Protein AF-A0AAE3F6D9-F1 (afdb_monomer_lite)

Structure (mmCIF, N/CA/C/O backbone):
data_AF-A0AAE3F6D9-F1
#
_entry.id   AF-A0AAE3F6D9-F1
#
loop_
_atom_site.group_PDB
_atom_site.id
_atom_site.type_symbol
_atom_site.label_atom_id
_atom_site.label_alt_id
_atom_site.label_comp_id
_atom_site.label_asym_id
_atom_site.label_entity_id
_atom_site.label_seq_id
_atom_site.pdbx_PDB_ins_code
_atom_site.Cartn_x
_atom_site.Cartn_y
_atom_site.Cartn_z
_atom_site.occupancy
_atom_site.B_iso_or_equiv
_atom_site.auth_seq_id
_atom_site.auth_comp_id
_atom_site.auth_asym_id
_atom_site.auth_atom_id
_atom_site.pdbx_PDB_model_num
ATOM 1 N N . VAL A 1 1 ? -9.288 4.871 9.925 1.00 94.38 1 VAL A N 1
ATOM 2 C CA . VAL A 1 1 ? -8.031 4.372 9.311 1.00 94.38 1 VAL A CA 1
ATOM 3 C C . VAL A 1 1 ? -6.888 5.349 9.489 1.00 94.38 1 VAL A C 1
ATOM 5 O O . VAL A 1 1 ? -6.092 5.087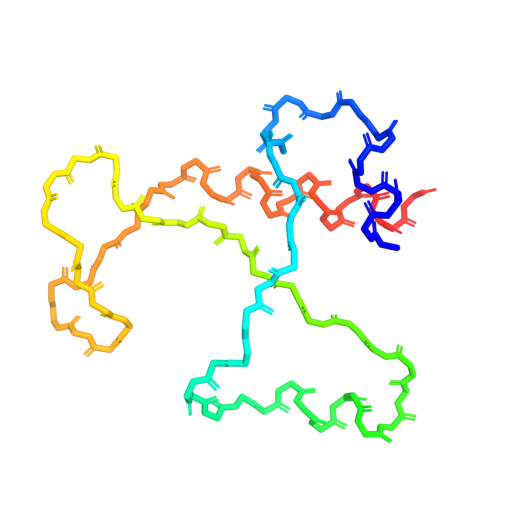 10.367 1.00 94.38 1 VAL A O 1
ATOM 8 N N . ALA A 1 2 ? -6.791 6.468 8.757 1.00 95.12 2 ALA A N 1
ATOM 9 C CA . ALA A 1 2 ? -5.620 7.355 8.875 1.00 95.12 2 ALA A CA 1
ATOM 10 C C . ALA A 1 2 ? -5.368 7.856 10.313 1.00 95.12 2 ALA A C 1
ATOM 12 O O . ALA A 1 2 ? -4.251 7.774 10.805 1.00 95.12 2 ALA A O 1
ATOM 13 N N . GLU A 1 3 ? -6.414 8.309 11.007 1.00 95.50 3 GLU A N 1
ATOM 14 C CA . GLU A 1 3 ? -6.334 8.691 12.425 1.00 95.50 3 GLU A CA 1
ATOM 15 C C . GLU A 1 3 ? -5.911 7.516 13.322 1.00 95.50 3 GLU A C 1
ATOM 17 O O . GLU A 1 3 ? -4.974 7.644 14.101 1.00 95.50 3 GLU A O 1
ATOM 22 N N . THR A 1 4 ? -6.536 6.346 13.148 1.00 96.56 4 THR A N 1
ATOM 23 C CA . THR A 1 4 ? -6.186 5.105 13.860 1.00 96.56 4 THR A CA 1
ATOM 24 C C . THR A 1 4 ? -4.705 4.760 13.706 1.00 96.56 4 THR A C 1
ATOM 26 O O . THR A 1 4 ? -4.031 4.501 14.695 1.00 96.56 4 THR A O 1
ATOM 29 N N . LEU A 1 5 ? -4.186 4.799 12.475 1.00 96.38 5 LEU A N 1
ATOM 30 C CA . LEU A 1 5 ? -2.792 4.479 12.179 1.00 96.38 5 LEU A CA 1
ATOM 31 C C . LEU A 1 5 ? -1.825 5.507 12.780 1.00 96.38 5 LEU A C 1
ATOM 33 O O . LEU A 1 5 ? -0.786 5.116 13.299 1.00 96.38 5 LEU A O 1
ATOM 37 N N . ASN A 1 6 ? -2.176 6.798 12.760 1.00 94.38 6 ASN A N 1
ATOM 38 C CA . ASN A 1 6 ? -1.359 7.849 13.374 1.00 94.38 6 ASN A CA 1
ATOM 39 C C . ASN A 1 6 ? -1.275 7.718 14.904 1.00 94.38 6 ASN A C 1
ATOM 41 O O . ASN A 1 6 ? -0.244 8.041 15.483 1.00 94.38 6 ASN A O 1
ATOM 45 N N . ASN A 1 7 ? -2.334 7.231 15.553 1.00 94.56 7 ASN A N 1
ATOM 46 C CA . ASN A 1 7 ? -2.404 7.136 17.014 1.00 94.56 7 ASN A CA 1
ATOM 47 C C . ASN A 1 7 ? -1.841 5.821 17.581 1.00 94.56 7 ASN A C 1
ATOM 49 O O . ASN A 1 7 ? -1.708 5.691 18.793 1.00 94.56 7 ASN A O 1
ATOM 53 N N . ALA A 1 8 ? -1.550 4.829 16.738 1.00 91.12 8 ALA A N 1
ATOM 54 C CA . ALA A 1 8 ? -1.203 3.482 17.189 1.00 91.12 8 ALA A CA 1
ATOM 55 C C . ALA A 1 8 ? 0.268 3.284 17.595 1.00 91.12 8 ALA A C 1
ATOM 57 O O . ALA A 1 8 ? 0.615 2.188 18.033 1.00 91.12 8 ALA A O 1
ATOM 58 N N . GLU A 1 9 ? 1.119 4.304 17.420 1.00 85.69 9 GLU A N 1
ATOM 59 C CA . GLU A 1 9 ? 2.547 4.310 17.797 1.00 85.69 9 GLU A CA 1
ATOM 60 C C . GLU A 1 9 ? 3.289 3.009 17.419 1.00 85.69 9 GLU A C 1
ATOM 62 O O . GLU A 1 9 ? 3.969 2.370 18.224 1.00 85.69 9 GLU A O 1
ATOM 67 N N . ARG A 1 10 ? 3.129 2.583 16.162 1.00 92.00 10 ARG A N 1
ATOM 68 C CA . ARG A 1 10 ? 3.715 1.356 15.613 1.00 92.00 10 ARG A CA 1
ATOM 69 C C . ARG A 1 10 ? 5.058 1.637 14.950 1.00 92.00 10 ARG A C 1
ATOM 71 O O . ARG A 1 10 ? 5.136 2.466 14.050 1.00 92.00 10 ARG A O 1
ATOM 78 N N . SER A 1 11 ? 6.113 0.923 15.348 1.00 92.75 11 SER A N 1
ATOM 79 C CA . SER A 1 11 ? 7.469 1.182 14.846 1.00 92.75 11 SER A CA 1
ATOM 80 C C . SER A 1 11 ? 7.639 0.940 13.345 1.00 92.75 11 SER A C 1
ATOM 82 O O . SER A 1 11 ? 8.487 1.594 12.739 1.00 92.75 11 SER A O 1
ATOM 84 N N . ALA A 1 12 ? 6.861 0.040 12.725 1.00 95.69 12 ALA A N 1
ATOM 85 C CA . ALA A 1 12 ? 6.950 -0.177 11.281 1.00 95.69 12 ALA A CA 1
ATOM 86 C C . ALA A 1 12 ? 6.116 0.830 10.469 1.00 95.69 12 ALA A C 1
ATOM 88 O O . ALA A 1 12 ? 6.278 0.913 9.251 1.00 95.69 12 ALA A O 1
ATOM 89 N N . ILE A 1 13 ? 5.245 1.621 11.106 1.00 96.06 13 ILE A N 1
ATOM 90 C CA . ILE A 1 13 ? 4.458 2.673 10.450 1.00 96.06 13 ILE A CA 1
ATOM 91 C C . ILE A 1 13 ? 5.157 4.012 10.681 1.00 96.06 13 ILE A C 1
ATOM 93 O O . ILE A 1 13 ? 4.906 4.716 11.653 1.00 96.06 13 ILE A O 1
ATOM 97 N N . GLN A 1 14 ? 6.053 4.374 9.765 1.00 92.69 14 GLN A N 1
ATOM 98 C CA . GLN A 1 14 ? 6.877 5.579 9.910 1.00 92.69 14 GLN A CA 1
ATOM 99 C C . GLN A 1 14 ? 6.128 6.874 9.576 1.00 92.69 14 GLN A C 1
ATOM 101 O O . GLN A 1 14 ? 6.412 7.928 10.143 1.00 92.69 14 GLN A O 1
ATOM 106 N N . LYS A 1 15 ? 5.200 6.815 8.616 1.00 94.12 15 LYS A N 1
ATOM 107 C CA . LYS A 1 15 ? 4.442 7.971 8.133 1.00 94.12 15 LYS A CA 1
ATOM 108 C C . LYS A 1 15 ? 3.107 7.521 7.555 1.00 94.12 15 LYS A C 1
ATOM 110 O O . LYS A 1 15 ? 3.047 6.536 6.823 1.00 94.12 15 LYS A O 1
ATOM 115 N N . VAL A 1 16 ? 2.055 8.286 7.833 1.00 96.25 16 VAL A N 1
ATOM 116 C CA . VAL A 1 16 ? 0.748 8.151 7.184 1.00 96.25 16 VAL A CA 1
ATOM 117 C C . VAL A 1 16 ? 0.461 9.449 6.446 1.00 96.25 16 VAL A C 1
ATOM 119 O O . VAL A 1 16 ? 0.408 10.518 7.051 1.00 96.25 16 VAL A O 1
ATOM 122 N N . GLU A 1 17 ? 0.275 9.373 5.133 1.00 94.88 17 GLU A N 1
ATOM 123 C CA . GLU A 1 17 ? -0.026 10.540 4.310 1.00 94.88 17 GLU A CA 1
ATOM 124 C C . GLU A 1 17 ? -1.093 10.238 3.263 1.00 94.88 17 GLU A C 1
ATOM 126 O O . GLU A 1 17 ? -1.372 9.085 2.932 1.00 94.88 17 GLU A O 1
ATOM 131 N N . ARG A 1 18 ? -1.719 11.299 2.751 1.00 93.75 18 ARG A N 1
ATOM 132 C CA . ARG A 1 18 ? -2.670 11.190 1.650 1.00 93.75 18 ARG A CA 1
ATOM 133 C C . ARG A 1 18 ? -1.892 11.180 0.340 1.00 93.75 18 ARG A C 1
ATOM 135 O O . ARG A 1 18 ? -1.174 12.135 0.064 1.00 93.75 18 ARG A O 1
ATOM 142 N N . CYS A 1 19 ? -2.060 10.132 -0.456 1.00 91.56 19 CYS A N 1
ATOM 143 C CA . CYS A 1 19 ? -1.506 10.089 -1.802 1.00 91.56 19 CYS A CA 1
ATOM 144 C C . CYS A 1 19 ? -2.455 10.735 -2.819 1.00 91.56 19 CYS A C 1
ATOM 146 O O . CYS A 1 19 ? -3.671 10.820 -2.601 1.00 91.56 19 CYS A O 1
ATOM 148 N N . ASP A 1 20 ? -1.889 11.139 -3.952 1.00 95.50 20 ASP A N 1
ATOM 149 C CA . ASP A 1 20 ? -2.649 11.493 -5.146 1.00 95.50 20 ASP A CA 1
ATOM 150 C C . ASP A 1 20 ? -3.319 10.250 -5.767 1.00 95.50 20 ASP A C 1
ATOM 152 O O . ASP A 1 20 ? -2.972 9.110 -5.430 1.00 95.50 20 ASP A O 1
ATOM 156 N N . PRO A 1 21 ? -4.299 10.434 -6.670 1.00 95.94 21 PRO A N 1
ATOM 157 C CA . PRO A 1 21 ? -4.843 9.337 -7.460 1.00 95.94 21 PRO A CA 1
ATOM 158 C C . PRO A 1 21 ? -3.757 8.660 -8.302 1.00 95.94 21 PRO A C 1
ATOM 160 O O . PRO A 1 21 ? -2.938 9.330 -8.934 1.00 95.94 21 PRO A O 1
ATOM 163 N N . TRP A 1 22 ? -3.784 7.330 -8.353 1.00 95.94 22 TRP A N 1
ATOM 164 C CA . TRP A 1 22 ? -2.814 6.544 -9.111 1.00 95.94 22 TRP A CA 1
ATOM 165 C C . TRP A 1 22 ? -3.354 6.153 -10.499 1.00 95.94 22 TRP A C 1
ATOM 167 O O . TRP A 1 22 ? -4.546 5.875 -10.625 1.00 95.94 22 TRP A O 1
ATOM 177 N N . PRO A 1 23 ? -2.502 6.105 -11.544 1.00 96.56 23 PRO A N 1
ATOM 178 C CA . PRO A 1 23 ? -2.913 5.695 -12.892 1.00 96.56 23 PRO A CA 1
ATOM 179 C C . PRO A 1 23 ? -3.430 4.249 -13.073 1.00 96.56 23 PRO A C 1
ATOM 181 O O . PRO A 1 23 ? -4.288 4.061 -13.938 1.00 96.56 23 PRO A O 1
ATOM 184 N N . PRO A 1 24 ? -2.920 3.212 -12.367 1.00 97.00 24 PRO A N 1
ATOM 185 C CA . PRO A 1 24 ? -3.363 1.834 -12.571 1.00 97.00 24 PRO A CA 1
ATOM 186 C C . PRO A 1 24 ? -4.840 1.623 -12.232 1.00 97.00 24 PRO A C 1
ATOM 188 O O . PRO A 1 24 ? -5.377 2.217 -11.300 1.00 97.00 24 PRO A O 1
ATOM 191 N N . SER A 1 25 ? -5.486 0.729 -12.978 1.00 97.56 25 SER A N 1
ATOM 192 C CA . SER A 1 25 ? -6.791 0.185 -12.592 1.00 97.56 25 SER A CA 1
ATOM 193 C C . SER A 1 25 ? -6.607 -0.924 -11.556 1.00 97.56 25 SER A C 1
ATOM 195 O O . SER A 1 25 ? -5.633 -1.667 -11.632 1.00 97.56 25 SER A O 1
ATOM 197 N N . GLU A 1 26 ? -7.554 -1.048 -10.627 1.00 98.12 26 GLU A N 1
ATOM 198 C CA . GLU A 1 26 ? -7.524 -2.023 -9.533 1.00 98.12 26 GLU A CA 1
ATOM 199 C C . GLU A 1 26 ? -8.936 -2.583 -9.314 1.00 98.12 26 GLU A C 1
ATOM 201 O O . GLU A 1 26 ? -9.904 -1.822 -9.203 1.00 98.12 26 GLU A O 1
ATOM 206 N N . ASP A 1 27 ? -9.074 -3.909 -9.281 1.00 98.50 27 ASP A N 1
ATOM 207 C CA . ASP A 1 27 ? -10.379 -4.569 -9.194 1.00 98.50 27 ASP A CA 1
ATOM 208 C C . ASP A 1 27 ? -10.946 -4.583 -7.767 1.00 98.50 27 ASP A C 1
ATOM 210 O O . ASP A 1 27 ? -12.153 -4.771 -7.592 1.00 98.50 27 ASP A O 1
ATOM 214 N N . PHE A 1 28 ? -10.138 -4.212 -6.763 1.00 98.56 28 PHE A N 1
ATOM 215 C CA . PHE A 1 28 ? -10.624 -3.880 -5.421 1.00 98.56 28 PHE A CA 1
ATOM 216 C C . PHE A 1 28 ? -11.779 -2.860 -5.451 1.00 98.56 28 PHE A C 1
ATOM 218 O O . PHE A 1 28 ? -12.647 -2.859 -4.573 1.00 98.56 28 PHE A O 1
ATOM 225 N N . ALA A 1 29 ? -11.844 -2.024 -6.496 1.00 98.50 29 ALA A N 1
ATOM 226 C CA . ALA A 1 29 ? -12.945 -1.100 -6.745 1.00 98.50 29 ALA A CA 1
ATOM 227 C C . ALA A 1 29 ? -14.331 -1.774 -6.758 1.00 98.50 29 ALA A C 1
ATOM 229 O O . ALA A 1 29 ? -15.315 -1.130 -6.393 1.00 98.50 29 ALA A O 1
ATOM 230 N N . TYR A 1 30 ? -14.432 -3.057 -7.125 1.00 98.62 30 TYR A N 1
ATOM 231 C CA . TYR A 1 30 ? -15.695 -3.793 -7.047 1.00 98.62 30 TYR A CA 1
ATOM 232 C C . TYR A 1 30 ? -16.163 -3.992 -5.603 1.00 98.62 30 TYR A C 1
ATOM 234 O O . TYR A 1 30 ? -17.350 -3.835 -5.344 1.00 98.62 30 TYR A O 1
ATOM 242 N N . TYR A 1 31 ? -15.264 -4.241 -4.643 1.00 98.75 31 TYR A N 1
ATOM 243 C CA . TYR A 1 31 ? -15.638 -4.259 -3.222 1.00 98.75 31 TYR A CA 1
ATOM 244 C C . TYR A 1 31 ? -16.040 -2.861 -2.742 1.00 98.75 31 TYR A C 1
ATOM 246 O O . TYR A 1 31 ? -17.070 -2.698 -2.088 1.00 98.75 31 TYR A O 1
ATOM 254 N N . ALA A 1 32 ? -15.273 -1.840 -3.138 1.00 98.44 32 ALA A N 1
ATOM 255 C CA . ALA A 1 32 ? -15.529 -0.450 -2.760 1.00 98.44 32 ALA A CA 1
ATOM 256 C C . ALA A 1 32 ? -16.843 0.124 -3.306 1.00 98.44 32 ALA A C 1
ATOM 258 O O . ALA A 1 32 ? -17.349 1.110 -2.770 1.00 98.44 32 ALA A O 1
ATOM 259 N N . LYS A 1 33 ? -17.407 -0.492 -4.349 1.00 98.50 33 LYS A N 1
ATOM 260 C CA . LYS A 1 33 ? -18.733 -0.161 -4.871 1.00 98.50 33 LYS A CA 1
ATOM 261 C C . LYS A 1 33 ? -19.867 -0.660 -3.970 1.00 98.50 33 LYS A C 1
ATOM 263 O O . LYS A 1 33 ? -20.907 -0.012 -3.905 1.00 98.50 33 LYS A O 1
ATOM 268 N N . GLU A 1 34 ? -19.672 -1.792 -3.299 1.00 98.75 34 GLU A N 1
ATOM 269 C CA . GLU A 1 34 ? -20.744 -2.501 -2.591 1.00 98.75 34 GLU A CA 1
ATOM 270 C C . GLU A 1 34 ? -20.758 -2.214 -1.084 1.00 98.75 34 GLU A C 1
ATOM 272 O O . GLU A 1 34 ? -21.824 -2.178 -0.470 1.00 98.75 34 GLU A O 1
ATOM 277 N N . VAL A 1 35 ? -19.592 -1.982 -0.471 1.00 98.62 35 VAL A N 1
ATOM 278 C CA . VAL A 1 35 ? -19.476 -1.697 0.968 1.00 98.62 35 VAL A CA 1
ATOM 279 C C . VAL A 1 35 ? -18.505 -0.552 1.244 1.00 98.62 35 VAL A C 1
ATOM 281 O O . VAL A 1 35 ? -17.555 -0.363 0.475 1.00 98.62 35 VAL A O 1
ATOM 284 N N . PRO A 1 36 ? -18.684 0.206 2.349 1.00 98.44 36 PRO A N 1
ATOM 285 C CA . PRO A 1 36 ? -17.721 1.221 2.756 1.00 98.44 36 PRO A CA 1
ATOM 286 C C . PRO A 1 36 ? -16.322 0.612 2.857 1.00 98.44 36 PRO A C 1
ATOM 288 O O . PRO A 1 36 ? -16.057 -0.232 3.711 1.00 98.44 36 PRO A O 1
ATOM 291 N N . SER A 1 37 ? -15.446 1.026 1.949 1.00 98.25 37 SER A N 1
ATOM 292 C CA . SER A 1 37 ? -14.125 0.434 1.775 1.00 98.25 37 SER A CA 1
ATOM 293 C C . SER A 1 37 ? -13.053 1.506 1.763 1.00 98.25 37 SER A C 1
ATOM 295 O O . SER A 1 37 ? -13.302 2.677 1.472 1.00 98.25 37 SER A O 1
ATOM 297 N N . VAL A 1 38 ? -11.831 1.084 2.054 1.00 96.88 38 VAL A N 1
ATOM 298 C CA . VAL A 1 38 ? -10.641 1.921 2.002 1.00 96.88 38 VAL A CA 1
ATOM 299 C C . VAL A 1 38 ? -9.501 1.093 1.437 1.00 96.88 38 VAL A C 1
ATOM 301 O O . VAL A 1 38 ? -9.249 -0.018 1.894 1.00 96.88 38 VAL A O 1
ATOM 304 N N . PHE A 1 39 ? -8.834 1.641 0.429 1.00 97.44 39 PHE A N 1
ATOM 305 C CA . PHE A 1 39 ? -7.618 1.082 -0.138 1.00 97.44 39 PHE A CA 1
ATOM 306 C C . PHE A 1 39 ? -6.453 1.976 0.279 1.00 97.44 39 PHE A C 1
ATOM 308 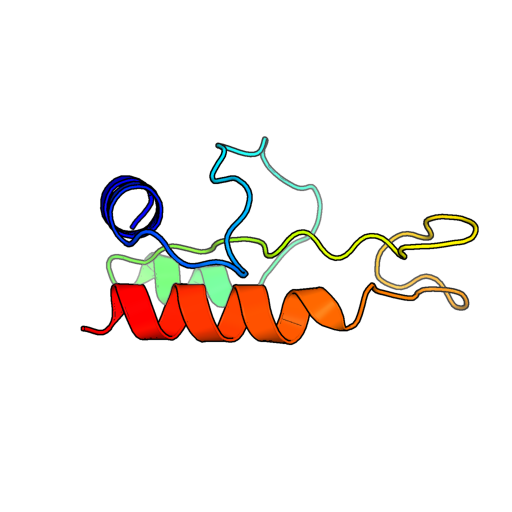O O . PHE A 1 39 ? -6.538 3.200 0.153 1.00 97.44 39 PHE A O 1
ATOM 315 N N . ILE A 1 40 ? -5.397 1.378 0.823 1.00 96.94 40 ILE A N 1
ATOM 316 C CA . ILE A 1 40 ? -4.195 2.083 1.273 1.00 96.94 40 ILE A CA 1
ATOM 317 C C . ILE A 1 40 ? -2.966 1.466 0.613 1.00 96.94 40 ILE A C 1
ATOM 319 O O . ILE A 1 40 ? -2.976 0.292 0.253 1.00 96.94 40 ILE A O 1
ATOM 323 N N . TYR A 1 41 ? -1.900 2.251 0.499 1.00 97.31 41 TYR A N 1
ATOM 324 C CA . TYR A 1 41 ? -0.621 1.802 -0.041 1.00 97.31 41 TYR A CA 1
ATOM 325 C C . TYR A 1 41 ? 0.406 1.692 1.085 1.00 97.31 41 TYR A C 1
ATOM 327 O O . TYR A 1 41 ? 0.525 2.604 1.904 1.00 97.31 41 TYR A O 1
ATOM 335 N N . ALA A 1 42 ? 1.169 0.601 1.104 1.00 97.31 42 ALA A N 1
ATOM 336 C CA . ALA A 1 42 ? 2.392 0.506 1.890 1.00 97.31 42 ALA A CA 1
ATOM 337 C C . ALA A 1 42 ? 3.563 0.959 1.009 1.00 97.31 42 ALA A C 1
ATOM 339 O O . ALA A 1 42 ? 3.794 0.388 -0.057 1.00 97.31 42 ALA A O 1
ATOM 340 N N . GLY A 1 43 ? 4.281 2.002 1.430 1.00 96.75 43 GLY A N 1
ATOM 341 C CA . GLY A 1 43 ? 5.474 2.460 0.719 1.00 96.75 43 GLY A CA 1
ATOM 342 C C . GLY A 1 43 ? 6.522 1.349 0.674 1.00 96.75 43 GLY A C 1
ATOM 343 O O . GLY A 1 43 ? 6.918 0.841 1.718 1.00 96.75 43 GLY A O 1
ATOM 344 N N . ALA A 1 44 ? 6.940 0.961 -0.531 1.00 97.81 44 ALA A N 1
ATOM 345 C CA . ALA A 1 44 ? 7.762 -0.232 -0.741 1.00 97.81 44 ALA A CA 1
ATOM 346 C C . ALA A 1 44 ? 8.922 -0.010 -1.720 1.00 97.81 44 ALA A C 1
ATOM 348 O O . ALA A 1 44 ? 9.437 -0.973 -2.284 1.00 97.81 44 ALA A O 1
ATOM 349 N N . ALA A 1 45 ? 9.333 1.241 -1.950 1.00 97.56 45 ALA A N 1
ATOM 350 C CA . ALA A 1 45 ? 10.508 1.518 -2.773 1.00 97.56 45 ALA A CA 1
ATOM 351 C C . ALA A 1 45 ? 11.729 0.731 -2.240 1.00 97.56 45 ALA A C 1
ATOM 353 O O . ALA A 1 45 ? 11.884 0.643 -1.020 1.00 97.56 45 ALA A O 1
ATOM 354 N N . PRO A 1 46 ? 12.570 0.145 -3.115 1.00 97.94 46 PRO A N 1
ATOM 355 C CA . PRO A 1 46 ? 13.805 -0.512 -2.697 1.00 97.94 46 PRO A CA 1
ATOM 356 C C . PRO A 1 46 ? 14.664 0.387 -1.803 1.00 97.94 46 PRO A C 1
ATOM 358 O O . PRO A 1 46 ? 14.789 1.582 -2.064 1.00 97.94 46 PRO A O 1
ATOM 361 N N . GLU A 1 47 ? 15.274 -0.194 -0.768 1.00 95.69 47 GLU A N 1
ATOM 362 C CA . GLU A 1 47 ? 16.188 0.526 0.137 1.00 95.69 47 GLU A CA 1
ATOM 363 C C . GLU A 1 47 ? 17.471 0.965 -0.576 1.00 95.69 47 GLU A C 1
ATOM 365 O O . GLU A 1 47 ? 18.040 2.011 -0.269 1.00 95.69 47 GLU A O 1
ATOM 370 N N . GLU A 1 48 ? 17.897 0.178 -1.564 1.00 94.75 48 GLU A N 1
ATOM 371 C CA . GLU A 1 48 ? 19.071 0.431 -2.384 1.00 94.75 48 GLU A CA 1
ATOM 372 C C . GLU A 1 48 ? 18.758 0.185 -3.865 1.00 94.75 48 GLU A C 1
ATOM 374 O O . GLU A 1 48 ? 17.937 -0.664 -4.224 1.00 94.75 48 GLU A O 1
ATOM 379 N N . GLY A 1 49 ? 19.466 0.901 -4.740 1.00 94.88 49 GLY A N 1
ATOM 380 C CA . GLY A 1 49 ? 19.360 0.740 -6.189 1.00 94.88 49 GLY A CA 1
ATOM 381 C C . GLY A 1 49 ? 18.296 1.618 -6.853 1.00 94.88 49 GLY A C 1
ATOM 382 O O . GLY A 1 49 ? 17.854 2.630 -6.316 1.00 94.88 49 GLY A O 1
ATOM 383 N N . GLU A 1 50 ? 17.950 1.261 -8.090 1.00 97.50 50 GLU A N 1
ATOM 384 C CA . GLU A 1 50 ? 17.024 2.021 -8.934 1.00 97.50 50 GLU A CA 1
ATOM 385 C C . GLU A 1 50 ? 15.569 1.590 -8.697 1.00 97.50 50 GLU A C 1
ATOM 387 O O . GLU A 1 50 ? 15.260 0.399 -8.614 1.00 97.50 50 GLU A O 1
ATOM 392 N N . VAL A 1 51 ? 14.662 2.567 -8.626 1.00 98.25 51 VAL A N 1
ATOM 393 C CA . VAL A 1 51 ? 13.226 2.323 -8.451 1.00 98.25 51 VAL A CA 1
ATOM 394 C C . VAL A 1 51 ? 12.586 2.066 -9.812 1.00 98.25 51 VAL A C 1
ATOM 396 O O . VAL A 1 51 ? 12.411 2.982 -10.615 1.00 98.25 51 VAL A O 1
ATOM 399 N N . TYR A 1 52 ? 12.203 0.817 -10.061 1.00 98.38 52 TYR A N 1
ATOM 400 C CA . TYR A 1 52 ? 11.433 0.431 -11.242 1.00 98.38 52 TYR A CA 1
ATOM 401 C C . TYR A 1 52 ? 9.933 0.353 -10.913 1.00 98.38 52 TYR A C 1
ATOM 403 O O . TYR A 1 52 ? 9.576 -0.110 -9.828 1.00 98.38 52 TYR A O 1
ATOM 411 N N . PRO A 1 53 ? 9.035 0.771 -11.826 1.00 97.75 53 PRO A N 1
ATOM 412 C CA . PRO A 1 53 ? 7.597 0.759 -11.569 1.00 97.75 53 PRO A CA 1
ATOM 413 C C . PRO A 1 53 ? 7.034 -0.668 -11.531 1.00 97.75 53 PRO A C 1
ATOM 415 O O . PRO A 1 53 ? 7.666 -1.624 -11.993 1.00 97.75 53 PRO A O 1
ATOM 418 N N . HIS A 1 54 ? 5.799 -0.802 -11.041 1.00 97.44 54 HIS A N 1
ATOM 419 C CA . HIS A 1 54 ? 5.031 -2.043 -11.156 1.00 97.44 54 HIS A CA 1
ATOM 420 C C . HIS A 1 54 ? 5.015 -2.553 -12.611 1.00 97.44 54 HIS A C 1
ATOM 422 O O . HIS A 1 54 ? 5.024 -1.764 -13.556 1.00 97.44 54 HIS A O 1
ATOM 428 N N . HIS A 1 55 ? 4.981 -3.879 -12.784 1.00 97.62 55 HIS A N 1
ATOM 429 C CA . HIS A 1 55 ? 5.043 -4.596 -14.073 1.00 97.62 55 HIS A CA 1
ATOM 430 C C . HIS A 1 55 ? 6.375 -4.515 -14.841 1.00 97.62 55 HIS A C 1
ATOM 432 O O . HIS A 1 55 ? 6.508 -5.142 -15.893 1.00 97.62 55 HIS A O 1
ATOM 438 N N . HIS A 1 56 ? 7.384 -3.802 -14.342 1.00 98.50 56 HIS A N 1
ATOM 439 C CA . HIS A 1 56 ? 8.698 -3.787 -14.977 1.00 98.50 56 HIS A CA 1
ATOM 440 C C . HIS A 1 56 ? 9.485 -5.091 -14.687 1.00 98.50 56 HIS A C 1
ATOM 442 O O . HIS A 1 56 ? 9.455 -5.563 -13.553 1.00 98.50 56 HIS A O 1
ATOM 448 N N . PRO A 1 57 ? 10.272 -5.662 -15.630 1.00 98.44 57 PRO A N 1
ATOM 449 C CA . PRO A 1 57 ? 11.038 -6.904 -15.399 1.00 98.44 57 PRO A CA 1
ATOM 450 C C . PRO A 1 57 ? 12.094 -6.831 -14.290 1.00 98.44 57 PRO A C 1
ATOM 452 O O . PRO A 1 57 ? 12.556 -7.854 -13.798 1.00 98.44 57 PRO A O 1
ATOM 455 N N . LYS A 1 58 ? 12.507 -5.613 -13.932 1.00 98.12 58 LYS A N 1
ATOM 456 C C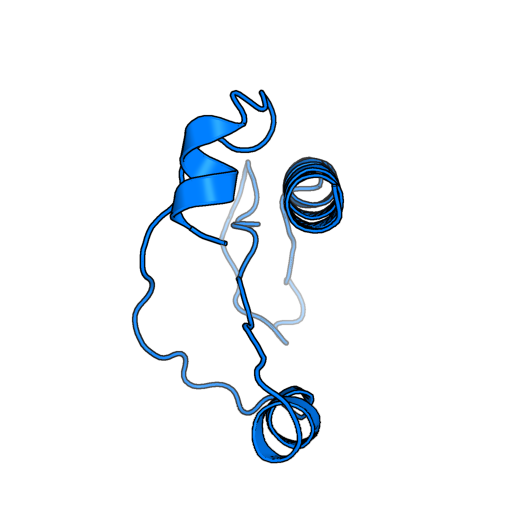A . LYS A 1 58 ? 13.448 -5.328 -12.839 1.00 98.12 58 LYS A CA 1
ATOM 457 C C . LYS A 1 58 ? 12.756 -4.791 -11.582 1.00 98.12 58 LYS A C 1
ATOM 459 O O . LYS A 1 58 ? 13.413 -4.185 -10.744 1.00 98.12 58 LYS A O 1
ATOM 464 N N . PHE A 1 59 ? 11.431 -4.914 -11.503 1.00 98.31 59 PHE A N 1
ATOM 465 C CA . PHE A 1 59 ? 10.675 -4.502 -10.329 1.00 98.31 59 PHE A CA 1
ATOM 466 C C . PHE A 1 59 ? 11.239 -5.179 -9.078 1.00 98.31 59 PHE A C 1
ATOM 468 O O . PHE A 1 59 ? 11.520 -6.377 -9.081 1.00 98.31 59 PHE A O 1
ATOM 475 N N . ASN A 1 60 ? 11.405 -4.387 -8.028 1.00 98.31 60 ASN A N 1
ATOM 476 C CA . ASN A 1 60 ? 11.847 -4.845 -6.725 1.00 98.31 60 ASN A CA 1
ATOM 477 C C . ASN A 1 60 ? 11.198 -3.977 -5.641 1.00 98.31 60 ASN A C 1
ATOM 479 O O . ASN A 1 60 ? 10.737 -2.871 -5.935 1.00 98.31 60 ASN A O 1
ATOM 483 N N . ILE A 1 61 ? 11.184 -4.465 -4.402 1.00 98.31 61 ILE A N 1
ATOM 484 C CA . ILE A 1 61 ? 10.604 -3.769 -3.249 1.00 98.31 61 ILE A CA 1
ATOM 485 C C . ILE A 1 61 ? 11.531 -3.813 -2.033 1.00 98.31 61 ILE A C 1
ATOM 487 O O . ILE A 1 61 ? 12.382 -4.693 -1.932 1.00 98.31 61 ILE A O 1
ATOM 491 N N . SER A 1 62 ? 11.337 -2.900 -1.077 1.00 98.19 62 SER A N 1
ATOM 492 C CA . SER A 1 62 ? 11.835 -3.102 0.291 1.00 98.19 62 SER A CA 1
ATOM 493 C C . SER A 1 62 ? 10.952 -4.123 1.011 1.00 98.19 62 SER A C 1
ATOM 495 O O . SER A 1 62 ? 9.744 -3.918 1.161 1.00 98.19 62 SER A O 1
ATOM 497 N N . GLU A 1 63 ? 11.550 -5.211 1.500 1.00 97.75 63 GLU A N 1
ATOM 498 C CA . GLU A 1 63 ? 10.843 -6.249 2.264 1.00 97.75 63 GLU A CA 1
ATOM 499 C C . GLU A 1 63 ? 10.311 -5.740 3.613 1.00 97.75 63 GLU A C 1
ATOM 501 O O . GLU A 1 63 ? 9.337 -6.287 4.134 1.00 97.75 63 GLU A O 1
ATOM 506 N N . SER A 1 64 ? 10.869 -4.646 4.149 1.00 97.12 64 SER A N 1
ATOM 507 C CA . SER A 1 64 ? 10.361 -4.004 5.371 1.00 97.12 64 SER A CA 1
ATOM 508 C C . SER A 1 64 ? 8.894 -3.562 5.242 1.00 97.12 64 SER A C 1
ATOM 510 O O . SER A 1 64 ? 8.148 -3.596 6.226 1.00 97.12 64 SER A O 1
ATOM 512 N N . SER A 1 65 ? 8.439 -3.266 4.015 1.00 98.06 65 SER A N 1
ATOM 513 C CA . SER A 1 65 ? 7.049 -2.903 3.711 1.00 98.06 65 SER A CA 1
ATOM 514 C C . SER A 1 65 ? 6.034 -3.987 4.094 1.00 98.06 65 SER A C 1
ATOM 516 O O . SER A 1 65 ? 4.884 -3.662 4.400 1.00 98.06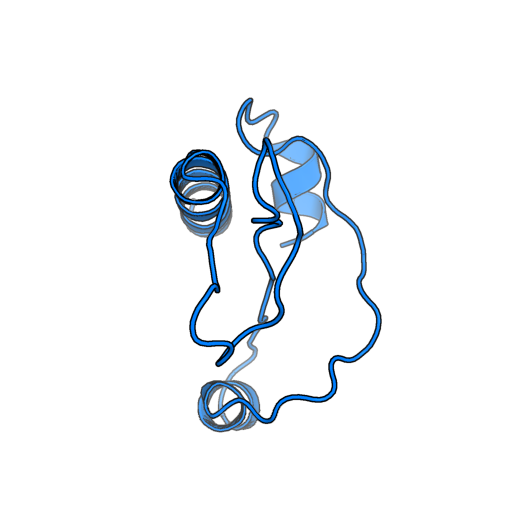 65 SER A O 1
ATOM 518 N N . MET A 1 66 ? 6.446 -5.261 4.161 1.00 98.19 66 MET A N 1
ATOM 519 C CA . MET A 1 66 ? 5.585 -6.350 4.631 1.00 98.19 66 MET A CA 1
ATOM 520 C C . MET A 1 66 ? 5.192 -6.165 6.099 1.00 98.19 66 MET A C 1
ATOM 522 O O . MET A 1 66 ? 4.031 -6.375 6.453 1.00 98.19 66 MET A O 1
ATOM 526 N N . MET A 1 67 ? 6.130 -5.729 6.947 1.00 98.12 67 MET A N 1
ATOM 527 C CA . MET A 1 67 ? 5.841 -5.459 8.357 1.00 98.12 67 MET A CA 1
ATOM 528 C C . MET A 1 67 ? 4.950 -4.224 8.500 1.00 98.12 67 MET A C 1
ATOM 530 O O . MET A 1 67 ? 3.971 -4.263 9.242 1.00 98.12 67 MET A O 1
ATOM 534 N N . THR A 1 68 ? 5.219 -3.161 7.734 1.00 97.75 68 THR A N 1
ATOM 535 C CA . THR A 1 68 ? 4.360 -1.967 7.695 1.00 97.75 68 THR A CA 1
ATOM 536 C C . THR A 1 68 ? 2.921 -2.324 7.319 1.00 97.75 68 THR A C 1
ATOM 538 O O . THR A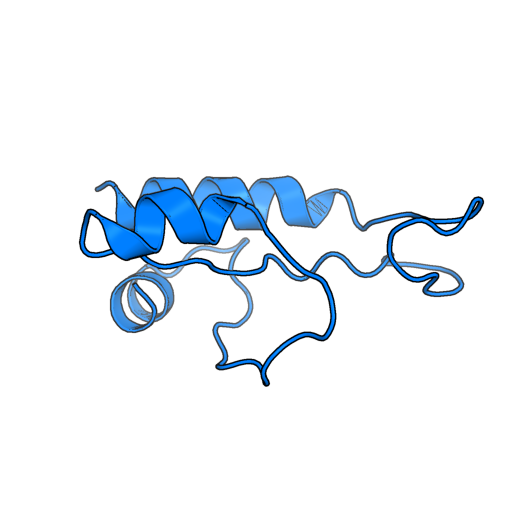 1 68 ? 1.985 -1.882 7.985 1.00 97.75 68 THR A O 1
ATOM 541 N N . ALA A 1 69 ? 2.724 -3.153 6.287 1.00 98.25 69 ALA A N 1
ATOM 542 C CA . ALA A 1 69 ? 1.398 -3.591 5.859 1.00 98.25 69 ALA A CA 1
ATOM 543 C C . ALA A 1 69 ? 0.696 -4.442 6.931 1.00 98.25 69 ALA A C 1
ATOM 545 O O . ALA A 1 69 ? -0.475 -4.202 7.236 1.00 98.25 69 ALA A O 1
ATOM 546 N N . ALA A 1 70 ? 1.406 -5.402 7.533 1.00 98.06 70 ALA A N 1
ATOM 547 C CA . ALA A 1 70 ? 0.861 -6.263 8.579 1.00 98.06 70 ALA A CA 1
ATOM 548 C C . ALA A 1 70 ? 0.442 -5.466 9.825 1.00 98.06 70 ALA A C 1
ATOM 550 O O . ALA A 1 70 ? -0.675 -5.639 10.319 1.00 98.06 70 ALA A O 1
ATOM 551 N N . GLU A 1 71 ? 1.296 -4.557 10.305 1.00 97.75 71 GLU A N 1
ATOM 552 C CA . GLU A 1 71 ? 0.981 -3.700 11.450 1.00 97.75 71 GLU A CA 1
ATOM 553 C C . GLU A 1 71 ? -0.181 -2.755 11.144 1.00 97.75 71 GLU A C 1
ATOM 555 O O . GLU A 1 71 ? -1.054 -2.586 11.996 1.00 97.75 71 GLU A O 1
ATOM 560 N N . ALA A 1 72 ? -0.236 -2.171 9.942 1.00 98.00 72 ALA A N 1
ATOM 561 C CA . ALA A 1 72 ? -1.307 -1.257 9.564 1.00 98.00 72 ALA A CA 1
ATOM 562 C C . ALA A 1 72 ? -2.668 -1.960 9.524 1.00 98.00 72 ALA A C 1
ATOM 564 O O . ALA A 1 72 ? -3.622 -1.494 10.147 1.00 98.00 72 ALA A O 1
ATOM 565 N N . VAL A 1 73 ? -2.762 -3.105 8.843 1.00 98.12 73 VAL A N 1
ATOM 566 C CA . VAL A 1 73 ? -4.018 -3.864 8.771 1.00 98.12 73 VAL A CA 1
ATOM 567 C C . VAL A 1 73 ? -4.405 -4.391 10.152 1.00 98.12 73 VAL A C 1
ATOM 569 O O . VAL A 1 73 ? -5.541 -4.193 10.574 1.00 98.12 73 VAL A O 1
ATOM 572 N N . GLY A 1 74 ? -3.467 -4.988 10.896 1.00 97.56 74 GLY A N 1
ATOM 573 C CA . GLY A 1 74 ? -3.732 -5.506 12.241 1.00 97.56 74 GLY A CA 1
ATOM 574 C C . GLY A 1 74 ? -4.192 -4.426 13.223 1.00 97.56 74 GLY A C 1
ATOM 575 O O . GLY A 1 74 ? -5.107 -4.657 14.005 1.00 97.56 74 GLY A O 1
ATOM 576 N N . THR A 1 75 ? -3.611 -3.229 13.141 1.00 97.81 75 THR A N 1
ATOM 577 C CA . THR A 1 75 ? -4.002 -2.066 13.952 1.00 97.81 75 THR A CA 1
ATOM 578 C C . THR A 1 75 ? -5.387 -1.535 13.595 1.00 97.81 75 THR A C 1
ATOM 580 O O . THR A 1 75 ? -6.074 -1.024 14.462 1.00 97.81 75 THR A O 1
ATOM 583 N N . VAL A 1 76 ? -5.807 -1.608 12.330 1.00 97.69 76 VAL A N 1
ATOM 584 C CA . VAL A 1 76 ? -7.148 -1.147 11.921 1.00 97.69 76 VAL A CA 1
ATOM 585 C C . VAL A 1 76 ? -8.238 -2.144 12.317 1.00 97.69 76 VAL A C 1
ATOM 587 O O . VAL A 1 76 ? -9.385 -1.745 12.506 1.00 97.69 76 VAL A O 1
ATOM 590 N N . VAL A 1 77 ? -7.896 -3.430 12.408 1.00 97.75 77 VAL A N 1
ATOM 591 C CA . VAL A 1 77 ? -8.827 -4.500 12.790 1.00 97.75 77 VAL A CA 1
ATOM 592 C C . VAL A 1 77 ? -9.170 -4.475 14.285 1.00 97.75 77 VAL A C 1
ATOM 594 O O . VAL A 1 77 ? -10.275 -4.886 14.643 1.00 97.75 77 VAL A O 1
ATOM 597 N N . LEU A 1 78 ? -8.242 -4.034 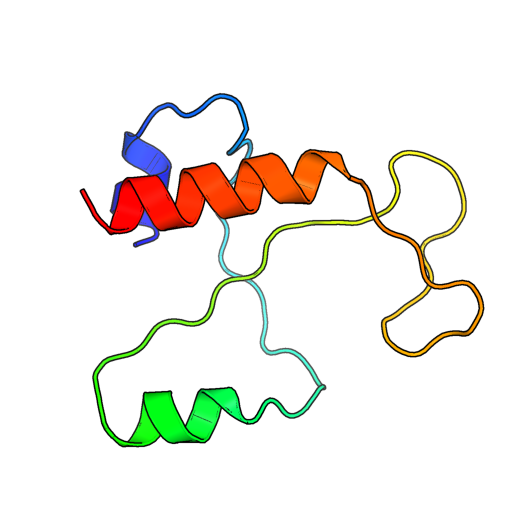15.141 1.00 90.19 78 LEU A N 1
ATOM 598 C CA . LEU A 1 78 ? -8.363 -4.032 16.606 1.00 90.19 78 LEU A CA 1
ATOM 599 C C . LEU A 1 78 ? -8.682 -2.639 17.158 1.00 90.19 78 LEU A C 1
ATOM 601 O O . LEU A 1 78 ? -9.428 -2.587 18.161 1.00 90.19 78 LEU A O 1
#

pLDDT: mean 96.65, std 2.32, range [85.69, 98.75]

Secondary structure (DSSP, 8-state):
-HHHHHHS--TT-----PPPPPSS--TTHHHHHHS-----------SSS--PPTT-TT----THHHHHHHHHHHHHH-

Sequence (78 aa):
VAETLNNAERSAIQKVERCDPWPPSEDFAYYAKEVPSVFIYAGAAPEEGEVYPHHHPKFNISESSMMTAAEAVGTVVL

Organism: NCBI:txid1150298

Radius of gyration: 14.12 Å; chains: 1; bounding box: 40×18×33 Å

Foldseek 3Di:
DLVLLVPVPDPLQPDDDDDDDDDDDDPVVVVVVPDVDDDDDQQWADPDDDDDDPPDPPHDTHPSSVVVVVCVVVSVVD